Protein AF-A0A954PX78-F1 (afdb_monomer_lite)

Structure (mmCIF, N/CA/C/O backbone):
data_AF-A0A954PX78-F1
#
_entry.id   AF-A0A954PX78-F1
#
loop_
_atom_site.group_PDB
_atom_site.id
_atom_site.type_symbol
_atom_site.label_atom_id
_atom_site.label_alt_id
_atom_site.label_comp_id
_atom_site.label_asym_id
_atom_site.label_entity_id
_atom_site.label_seq_id
_atom_site.pdbx_PDB_ins_code
_atom_site.Cartn_x
_atom_site.Cartn_y
_atom_site.Cartn_z
_atom_site.occupancy
_atom_site.B_iso_or_equiv
_atom_site.auth_seq_id
_atom_site.auth_comp_id
_atom_site.auth_asym_id
_atom_site.auth_atom_id
_atom_site.pdbx_PDB_model_num
ATOM 1 N N . MET A 1 1 ? 24.171 5.315 -30.184 1.00 46.66 1 MET A N 1
ATOM 2 C CA . MET A 1 1 ? 22.836 4.847 -29.749 1.00 46.66 1 MET A CA 1
ATOM 3 C C . MET A 1 1 ? 22.791 4.866 -28.230 1.00 46.66 1 MET A C 1
ATOM 5 O O . MET A 1 1 ? 23.538 4.117 -27.617 1.00 46.66 1 MET A O 1
ATOM 9 N N . ARG A 1 2 ? 21.992 5.744 -27.610 1.00 49.94 2 ARG A N 1
ATOM 10 C CA . ARG A 1 2 ? 21.677 5.618 -26.178 1.00 49.94 2 ARG A CA 1
ATOM 11 C C . ARG A 1 2 ? 20.708 4.445 -26.053 1.00 49.94 2 ARG A C 1
ATOM 13 O O . ARG A 1 2 ? 19.641 4.494 -26.652 1.00 49.94 2 ARG A O 1
ATOM 20 N N . SER A 1 3 ? 21.113 3.378 -25.373 1.00 50.78 3 SER A N 1
ATOM 21 C CA . SER A 1 3 ? 20.230 2.244 -25.106 1.00 50.78 3 SER A CA 1
ATOM 22 C C . SER A 1 3 ? 19.045 2.741 -24.276 1.00 50.78 3 SER A C 1
ATOM 24 O O . SER A 1 3 ? 19.250 3.315 -23.205 1.00 50.78 3 SER A O 1
ATOM 26 N N . ALA A 1 4 ? 17.827 2.591 -24.792 1.00 58.62 4 ALA A N 1
ATOM 27 C CA . ALA A 1 4 ? 16.600 2.981 -24.109 1.00 58.62 4 ALA A C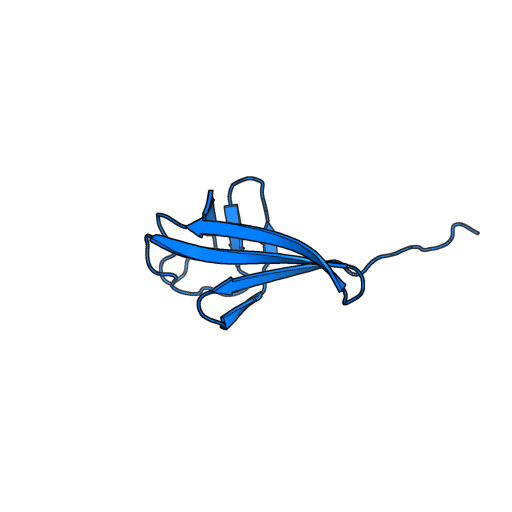A 1
ATOM 28 C C . ALA A 1 4 ? 16.278 1.946 -23.021 1.00 58.62 4 ALA A C 1
ATOM 30 O O . ALA A 1 4 ? 15.416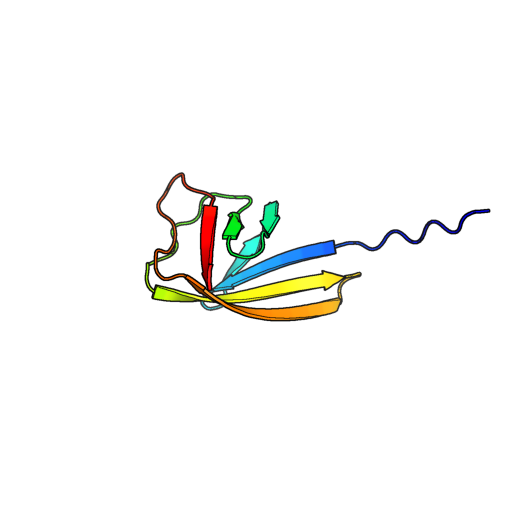 1.093 -23.192 1.00 58.62 4 ALA A O 1
ATOM 31 N N . TYR A 1 5 ? 17.018 1.980 -21.914 1.00 67.00 5 TYR A N 1
ATOM 32 C CA . TYR A 1 5 ? 16.668 1.221 -20.717 1.00 67.00 5 TYR A CA 1
ATOM 33 C C . TYR A 1 5 ? 15.529 1.955 -20.000 1.00 67.00 5 TYR A C 1
ATOM 35 O O . TYR A 1 5 ? 15.765 2.758 -19.100 1.00 67.00 5 TYR A O 1
ATOM 43 N N . SER A 1 6 ? 14.293 1.742 -20.449 1.00 80.31 6 SER A N 1
ATOM 44 C CA . SER A 1 6 ? 13.101 2.091 -19.674 1.00 80.31 6 SER A CA 1
ATOM 45 C C . SER A 1 6 ? 12.675 0.871 -18.869 1.00 80.31 6 SER A C 1
ATOM 47 O O . SER A 1 6 ? 12.421 -0.174 -19.462 1.00 80.31 6 SER A O 1
ATOM 49 N N . ALA A 1 7 ? 12.586 1.010 -17.549 1.00 86.38 7 ALA A N 1
ATOM 50 C CA . ALA A 1 7 ? 11.990 -0.005 -16.690 1.00 86.38 7 ALA A CA 1
ATOM 51 C C . ALA A 1 7 ? 10.515 0.331 -16.447 1.00 86.38 7 ALA A C 1
ATOM 53 O O . ALA A 1 7 ? 10.159 1.502 -16.264 1.00 86.38 7 ALA A O 1
ATOM 54 N N . THR A 1 8 ? 9.659 -0.687 -16.424 1.00 91.81 8 THR A N 1
ATOM 55 C CA . THR A 1 8 ? 8.257 -0.513 -16.033 1.00 91.81 8 THR A CA 1
ATOM 56 C C . THR A 1 8 ? 8.171 -0.561 -14.519 1.00 91.81 8 THR A C 1
ATOM 58 O O . THR A 1 8 ? 8.506 -1.577 -13.916 1.00 91.81 8 THR A O 1
ATOM 61 N N . VAL A 1 9 ? 7.713 0.531 -13.904 1.00 90.50 9 VAL A N 1
ATOM 62 C CA . VAL A 1 9 ? 7.529 0.615 -12.451 1.00 90.50 9 VAL A CA 1
ATOM 63 C C . VAL A 1 9 ? 6.042 0.603 -12.120 1.00 90.50 9 VAL A C 1
ATOM 65 O O . VAL A 1 9 ? 5.292 1.477 -12.557 1.00 90.50 9 VAL A O 1
ATOM 68 N N . VAL A 1 10 ? 5.624 -0.370 -11.314 1.00 93.38 10 VAL A N 1
ATOM 69 C CA . VAL A 1 10 ? 4.256 -0.492 -10.800 1.00 93.38 10 VAL A CA 1
ATOM 70 C C . VAL A 1 10 ? 4.283 -0.452 -9.279 1.00 93.38 10 VAL A C 1
ATOM 72 O O . VAL A 1 10 ? 5.123 -1.077 -8.636 1.00 93.38 10 VAL A O 1
ATOM 75 N N . LEU A 1 11 ? 3.344 0.290 -8.700 1.00 93.75 11 LEU A N 1
ATOM 76 C CA . LEU A 1 11 ? 3.175 0.431 -7.259 1.00 93.75 11 LEU A CA 1
ATOM 77 C C . LEU A 1 11 ? 1.839 -0.194 -6.861 1.00 93.75 11 LEU A C 1
ATOM 79 O O . LEU A 1 11 ? 0.801 0.151 -7.440 1.00 93.75 11 LEU A O 1
ATOM 83 N N . ARG A 1 12 ? 1.854 -1.087 -5.869 1.00 95.69 12 ARG A N 1
ATOM 84 C CA . ARG A 1 12 ? 0.631 -1.685 -5.322 1.00 95.69 12 ARG A CA 1
ATOM 85 C C . ARG A 1 12 ? 0.634 -1.694 -3.804 1.00 95.69 12 ARG A C 1
ATOM 87 O O . ARG A 1 12 ? 1.668 -1.919 -3.180 1.00 95.69 12 ARG A O 1
ATOM 94 N N . LEU A 1 13 ? -0.542 -1.487 -3.230 1.00 96.75 13 LEU A N 1
ATOM 95 C CA . LEU A 1 13 ? -0.794 -1.658 -1.806 1.00 96.75 13 LEU A CA 1
ATOM 96 C C . LEU A 1 13 ? -1.642 -2.911 -1.608 1.00 96.75 13 LEU A C 1
ATOM 98 O O . LEU A 1 13 ? -2.673 -3.064 -2.253 1.00 96.75 13 LEU A O 1
ATOM 102 N N . ILE A 1 14 ? -1.203 -3.808 -0.734 1.00 97.25 14 ILE A N 1
ATOM 103 C CA . ILE A 1 14 ? -1.904 -5.048 -0.411 1.00 97.25 14 ILE A CA 1
ATOM 104 C C . ILE A 1 14 ? -2.449 -4.937 1.009 1.00 97.25 14 ILE A C 1
ATOM 106 O O . ILE A 1 14 ? -1.678 -4.753 1.950 1.00 97.25 14 ILE A O 1
ATOM 110 N N . ILE A 1 15 ? -3.761 -5.072 1.172 1.00 95.81 15 ILE A N 1
ATOM 111 C CA . ILE A 1 15 ? -4.448 -5.017 2.469 1.00 95.81 15 ILE A CA 1
ATOM 112 C C . ILE A 1 15 ? -5.394 -6.204 2.543 1.00 95.81 15 ILE A C 1
ATOM 114 O O . ILE A 1 15 ? -6.234 -6.362 1.665 1.00 95.81 15 ILE A O 1
ATOM 118 N N . ALA A 1 16 ? -5.246 -7.055 3.562 1.00 92.81 16 ALA A N 1
ATOM 119 C CA . ALA A 1 16 ? -6.085 -8.247 3.748 1.00 92.81 16 ALA A CA 1
ATOM 120 C C . ALA A 1 16 ? -6.248 -9.112 2.470 1.00 92.81 16 ALA A C 1
ATOM 122 O O . ALA A 1 16 ? -7.301 -9.689 2.222 1.00 92.81 16 ALA A O 1
ATOM 123 N N . GLY A 1 17 ? -5.205 -9.183 1.631 1.00 91.88 17 GLY A N 1
ATOM 124 C CA . GLY A 1 17 ? -5.217 -9.911 0.353 1.00 91.88 17 GLY A CA 1
ATOM 125 C C . GLY A 1 17 ? -5.779 -9.135 -0.847 1.00 91.88 17 GLY A C 1
ATOM 126 O O . GLY A 1 17 ? -5.586 -9.570 -1.981 1.00 91.88 17 GLY A O 1
ATOM 127 N N . GLN A 1 18 ? -6.399 -7.971 -0.640 1.00 94.44 18 GLN A N 1
ATOM 128 C CA . GLN A 1 18 ? -6.852 -7.088 -1.712 1.00 94.44 18 GLN A CA 1
ATOM 129 C C . GLN A 1 18 ? -5.692 -6.248 -2.251 1.00 94.44 18 GLN A C 1
ATOM 131 O O . GLN A 1 18 ? -4.928 -5.668 -1.481 1.00 94.44 18 GLN A O 1
ATOM 136 N N . VAL A 1 19 ? -5.580 -6.159 -3.578 1.00 96.06 19 VAL A N 1
ATOM 137 C CA . VAL A 1 19 ? -4.563 -5.354 -4.265 1.00 96.06 19 VAL A CA 1
ATOM 138 C C . VAL A 1 19 ? -5.168 -4.028 -4.713 1.00 96.06 19 VAL A C 1
ATOM 140 O O . VAL A 1 19 ? -6.103 -4.005 -5.510 1.00 96.06 19 VAL A O 1
ATOM 143 N N . LEU A 1 20 ? -4.604 -2.926 -4.231 1.00 95.25 20 LEU A N 1
ATOM 144 C CA . LEU A 1 20 ? -4.986 -1.564 -4.579 1.00 95.25 20 LEU A CA 1
ATOM 145 C C . LEU A 1 20 ? -3.925 -0.935 -5.483 1.00 95.25 20 LEU A C 1
ATOM 147 O O . LEU A 1 20 ? -2.729 -0.948 -5.171 1.00 95.25 20 LEU A O 1
ATOM 151 N N . ALA A 1 21 ? -4.370 -0.360 -6.598 1.00 93.81 21 ALA A N 1
ATOM 152 C CA . ALA A 1 21 ? -3.497 0.348 -7.522 1.00 93.81 21 ALA A CA 1
ATOM 153 C C . ALA A 1 21 ? -3.186 1.761 -7.013 1.00 93.81 21 ALA A C 1
ATOM 155 O O . ALA A 1 21 ? -4.076 2.500 -6.578 1.00 93.81 21 ALA A O 1
ATOM 156 N N . LEU A 1 22 ? -1.918 2.161 -7.117 1.00 94.94 22 LEU A N 1
ATOM 157 C CA . LEU A 1 22 ? -1.442 3.446 -6.612 1.00 94.94 22 LEU A CA 1
ATOM 158 C C . LEU A 1 22 ? -1.177 4.432 -7.755 1.00 94.94 22 LEU A C 1
ATOM 160 O O . LEU A 1 22 ? -0.739 4.060 -8.849 1.00 94.94 22 LEU A O 1
ATOM 164 N N . ALA A 1 23 ? -1.497 5.698 -7.509 1.00 92.94 23 ALA A N 1
ATOM 165 C CA . ALA A 1 23 ? -1.152 6.820 -8.374 1.00 92.94 23 ALA A CA 1
ATOM 166 C C . ALA A 1 23 ? 0.220 7.392 -7.997 1.00 92.94 23 ALA A C 1
ATOM 168 O O . ALA A 1 23 ? 1.007 7.732 -8.874 1.00 92.94 23 ALA A O 1
ATOM 169 N N . GLN A 1 24 ? 0.507 7.473 -6.694 1.00 92.19 24 GLN A N 1
ATOM 170 C CA . GLN A 1 24 ? 1.751 8.027 -6.170 1.00 92.19 24 GLN A CA 1
ATOM 171 C C . GLN A 1 24 ? 2.068 7.446 -4.791 1.00 92.19 24 GLN A C 1
ATOM 173 O O . GLN A 1 24 ? 1.168 7.127 -4.015 1.00 92.19 24 GLN A O 1
ATOM 178 N N . VAL A 1 25 ? 3.356 7.376 -4.474 1.00 92.56 25 VAL A N 1
ATOM 179 C CA . VAL A 1 25 ? 3.875 7.127 -3.128 1.00 92.56 25 VAL A CA 1
ATOM 180 C C . VAL A 1 25 ? 4.824 8.274 -2.783 1.00 92.56 25 VAL A C 1
ATOM 182 O O . VAL A 1 25 ? 5.702 8.613 -3.576 1.00 92.56 25 VAL A O 1
ATOM 185 N N . GLY A 1 26 ? 4.606 8.905 -1.634 1.00 91.38 26 GLY A N 1
ATOM 186 C CA . GLY A 1 26 ? 5.548 9.811 -0.982 1.00 91.38 26 GLY A CA 1
ATOM 187 C C . GLY A 1 26 ? 6.214 9.128 0.216 1.00 91.38 26 GLY A C 1
ATOM 188 O O . GLY A 1 26 ? 5.924 7.965 0.476 1.00 91.38 26 GLY A O 1
ATOM 189 N N . PRO A 1 27 ? 7.091 9.818 0.961 1.00 89.06 27 PRO A N 1
ATOM 190 C CA . PRO A 1 27 ? 7.814 9.212 2.087 1.00 89.06 27 PRO A CA 1
ATOM 191 C C . PRO A 1 27 ? 6.893 8.633 3.179 1.00 89.06 27 PRO A C 1
ATOM 193 O O . PRO A 1 27 ? 7.188 7.589 3.758 1.00 89.06 27 PRO A O 1
ATOM 196 N N . ASP A 1 28 ? 5.762 9.294 3.394 1.00 92.06 28 ASP A N 1
ATOM 197 C CA . ASP A 1 28 ? 4.852 9.181 4.536 1.00 92.06 28 ASP A CA 1
ATOM 198 C C . ASP A 1 28 ? 3.370 9.191 4.097 1.00 92.06 28 ASP A C 1
ATOM 200 O O . ASP A 1 28 ? 2.444 9.278 4.908 1.00 92.06 28 ASP A O 1
ATOM 204 N N . PHE A 1 29 ? 3.118 9.088 2.787 1.00 93.31 29 PHE A N 1
ATOM 205 C CA . PHE A 1 29 ? 1.764 8.985 2.250 1.00 93.31 29 PHE A CA 1
ATOM 206 C C . PHE A 1 29 ? 1.679 8.165 0.962 1.00 93.31 29 PHE A C 1
ATOM 208 O O . PHE A 1 29 ? 2.614 8.103 0.166 1.00 93.31 29 PHE A O 1
ATOM 215 N N . ILE A 1 30 ? 0.503 7.601 0.709 1.00 94.75 30 ILE A N 1
ATOM 216 C CA . ILE A 1 30 ? 0.129 6.932 -0.537 1.00 94.75 30 ILE A CA 1
ATOM 217 C C . ILE A 1 30 ? -1.049 7.682 -1.150 1.00 94.75 30 ILE A C 1
ATOM 219 O O . ILE A 1 30 ? -1.941 8.137 -0.440 1.00 94.75 30 ILE A O 1
ATOM 223 N N . THR A 1 31 ? -1.064 7.804 -2.474 1.00 95.12 31 THR A N 1
ATOM 224 C CA . THR A 1 31 ? -2.246 8.224 -3.230 1.00 95.12 31 THR A CA 1
ATOM 225 C C . THR A 1 31 ? -2.764 7.043 -4.042 1.00 95.12 31 THR A C 1
ATOM 227 O O . THR A 1 31 ? -2.065 6.536 -4.920 1.00 95.12 31 THR A O 1
ATOM 230 N N . LEU A 1 32 ? -3.982 6.603 -3.747 1.00 94.56 32 LEU A N 1
ATOM 231 C CA . LEU A 1 32 ? -4.704 5.549 -4.453 1.00 94.56 32 LEU A CA 1
ATOM 232 C C . LEU A 1 32 ? -5.190 6.058 -5.820 1.00 94.56 32 LEU A C 1
ATOM 234 O O . LEU A 1 32 ? -5.500 7.241 -5.981 1.00 94.56 32 LEU A O 1
ATOM 238 N N . ARG A 1 33 ? -5.275 5.177 -6.824 1.00 93.38 33 ARG A N 1
ATOM 239 C CA . ARG A 1 33 ? -5.882 5.542 -8.122 1.00 93.38 33 ARG A CA 1
ATOM 240 C C . ARG A 1 33 ? -7.386 5.755 -8.002 1.00 93.38 33 ARG A C 1
ATOM 242 O O . ARG A 1 33 ? -7.937 6.710 -8.558 1.00 93.38 33 ARG A O 1
ATOM 249 N N . GLU A 1 34 ? -8.024 4.889 -7.235 1.00 90.69 34 GLU A N 1
ATOM 250 C CA . GLU A 1 34 ? -9.456 4.884 -6.968 1.00 90.69 34 GLU A CA 1
ATOM 251 C C . GLU A 1 34 ? -9.692 5.182 -5.490 1.00 90.69 34 GLU A C 1
ATOM 253 O O . GLU A 1 34 ? -8.817 4.934 -4.660 1.00 90.69 34 GLU A O 1
ATOM 258 N N . SER A 1 35 ? -10.838 5.783 -5.169 1.00 90.38 35 SER A N 1
ATOM 259 C CA . SER A 1 35 ? -11.190 5.980 -3.765 1.00 90.38 35 SER A CA 1
ATOM 260 C C . SER A 1 35 ? -11.609 4.639 -3.183 1.00 90.38 35 SER A C 1
ATOM 262 O O . SER A 1 35 ? -12.389 3.911 -3.795 1.00 90.38 35 SER A O 1
ATOM 264 N N . VAL A 1 36 ? -11.025 4.305 -2.040 1.00 91.06 36 VAL A N 1
ATOM 265 C CA . VAL A 1 36 ? -11.296 3.077 -1.303 1.00 91.06 36 VAL A CA 1
ATOM 266 C C . VAL A 1 36 ? -11.305 3.447 0.168 1.00 91.06 36 VAL A C 1
ATOM 268 O O . VAL A 1 36 ? -10.402 4.141 0.646 1.00 91.06 36 VAL A O 1
ATOM 271 N N . GLU A 1 37 ? -12.322 2.980 0.879 1.00 92.88 37 GLU A N 1
ATOM 272 C CA . GLU A 1 37 ? -12.359 3.089 2.327 1.00 92.88 37 GLU A CA 1
ATOM 273 C C . GLU A 1 37 ? -11.374 2.082 2.933 1.00 92.88 37 GLU A C 1
ATOM 275 O O . GLU A 1 37 ? -11.402 0.888 2.632 1.00 92.88 37 GLU A O 1
ATOM 280 N N . ILE A 1 38 ? -10.474 2.573 3.780 1.00 93.88 38 ILE A N 1
ATOM 281 C CA . ILE A 1 38 ? -9.545 1.751 4.554 1.00 93.88 38 ILE A CA 1
ATOM 282 C C . ILE A 1 38 ? -9.810 2.092 6.009 1.00 93.88 38 ILE A C 1
ATOM 284 O O . ILE A 1 38 ? -9.729 3.259 6.393 1.00 93.88 38 ILE A O 1
ATOM 288 N N . ALA A 1 39 ? -10.104 1.082 6.823 1.00 94.69 39 ALA A N 1
ATOM 289 C CA . ALA A 1 39 ? -10.341 1.290 8.241 1.00 94.69 39 ALA A CA 1
ATOM 290 C C . ALA A 1 39 ? -9.095 1.891 8.931 1.00 94.69 39 ALA A C 1
ATOM 292 O O . ALA A 1 39 ? -7.960 1.572 8.553 1.00 94.69 39 ALA A O 1
ATOM 293 N N . PRO A 1 40 ? -9.265 2.731 9.964 1.00 94.88 40 PRO A N 1
ATOM 294 C CA . PRO A 1 40 ? -8.166 3.136 10.833 1.00 94.88 40 PRO A CA 1
ATOM 295 C C . PRO A 1 40 ? -7.423 1.931 11.421 1.00 94.88 40 PRO A C 1
ATOM 297 O O . PRO A 1 40 ? -7.986 0.846 11.567 1.00 94.88 40 PRO A O 1
ATOM 300 N N . SER A 1 41 ? -6.158 2.133 11.787 1.00 95.88 41 SER A N 1
ATOM 301 C CA . SER A 1 41 ? -5.282 1.088 12.338 1.00 95.88 41 SER A CA 1
ATOM 302 C C . SER A 1 41 ? -5.125 -0.149 11.443 1.00 95.88 41 SER A C 1
ATOM 304 O O . SER A 1 41 ? -4.939 -1.263 11.935 1.00 95.88 41 SER A O 1
ATOM 306 N N . THR A 1 42 ? -5.177 0.036 10.123 1.00 96.75 42 THR A N 1
ATOM 307 C CA . THR A 1 42 ? -4.970 -1.049 9.159 1.00 96.75 42 THR A CA 1
ATOM 308 C C . THR A 1 42 ? -3.489 -1.201 8.831 1.00 96.75 42 THR A C 1
ATOM 310 O O . THR A 1 42 ? -2.809 -0.224 8.514 1.00 96.75 42 THR A O 1
ATOM 313 N N . SER A 1 43 ? -2.999 -2.438 8.839 1.00 97.19 43 SER A N 1
ATOM 314 C CA . SER A 1 43 ? -1.684 -2.777 8.293 1.00 97.19 43 SER A CA 1
ATOM 315 C C . SER A 1 43 ? -1.804 -3.242 6.846 1.00 97.19 43 SER A C 1
ATOM 317 O O . SER A 1 43 ? -2.767 -3.909 6.461 1.00 97.19 43 SER A O 1
ATOM 319 N N . GLY A 1 44 ? -0.803 -2.910 6.042 1.00 96.25 44 GLY A N 1
ATOM 320 C CA . GLY A 1 44 ? -0.724 -3.332 4.652 1.00 96.25 44 GLY A CA 1
ATOM 321 C C . GLY A 1 44 ? 0.710 -3.554 4.209 1.00 96.25 44 GLY A C 1
ATOM 322 O O . GLY A 1 44 ? 1.663 -3.301 4.945 1.00 96.25 44 GLY A O 1
ATOM 323 N N . ARG A 1 45 ? 0.860 -4.020 2.973 1.00 97.31 45 ARG A N 1
ATOM 324 C CA . ARG A 1 45 ? 2.155 -4.206 2.327 1.00 97.31 45 ARG A CA 1
ATOM 325 C C . ARG A 1 45 ? 2.230 -3.358 1.072 1.00 97.31 45 ARG A C 1
ATOM 327 O O . ARG A 1 45 ? 1.445 -3.545 0.146 1.00 97.31 45 ARG A O 1
ATOM 334 N N . LEU A 1 46 ? 3.162 -2.418 1.057 1.00 96.44 46 LEU A N 1
ATOM 335 C CA . LEU A 1 46 ? 3.485 -1.611 -0.106 1.00 96.44 46 LEU A CA 1
ATOM 336 C C . LEU A 1 46 ? 4.564 -2.323 -0.916 1.00 96.44 46 LEU A C 1
ATOM 338 O O . LEU A 1 46 ? 5.651 -2.587 -0.404 1.00 96.44 46 LEU A O 1
ATOM 342 N N . GLU A 1 47 ? 4.283 -2.602 -2.182 1.00 96.31 47 GLU A N 1
ATOM 343 C CA . GLU A 1 47 ? 5.236 -3.237 -3.085 1.00 96.31 47 GLU A CA 1
ATOM 344 C C . GLU A 1 47 ? 5.568 -2.324 -4.265 1.00 96.31 47 GLU A C 1
ATOM 346 O O . GLU A 1 47 ? 4.682 -1.733 -4.894 1.00 96.31 47 GLU A O 1
ATOM 351 N N . VAL A 1 48 ? 6.863 -2.248 -4.572 1.00 93.31 48 VAL A N 1
ATOM 352 C CA . VAL A 1 48 ? 7.391 -1.644 -5.796 1.00 93.31 48 VAL A CA 1
ATOM 353 C C . VAL A 1 48 ? 7.814 -2.777 -6.712 1.00 93.31 48 VAL A C 1
ATOM 355 O O . VAL A 1 48 ? 8.655 -3.603 -6.351 1.00 93.31 48 VAL A O 1
ATOM 358 N N . ILE A 1 49 ? 7.230 -2.809 -7.899 1.00 94.75 49 ILE A N 1
ATOM 359 C CA . ILE A 1 49 ? 7.473 -3.822 -8.916 1.00 94.75 49 ILE A CA 1
ATOM 360 C C . ILE A 1 49 ? 8.229 -3.155 -10.058 1.00 94.75 49 ILE A C 1
ATOM 362 O O . ILE A 1 49 ? 7.800 -2.111 -10.548 1.00 94.75 49 ILE A O 1
ATOM 366 N N . VAL A 1 50 ? 9.343 -3.755 -10.463 1.00 93.81 50 VAL A N 1
ATOM 367 C CA . VAL A 1 50 ? 10.163 -3.321 -11.596 1.00 93.81 50 VAL A CA 1
ATOM 368 C C . VAL A 1 50 ? 10.258 -4.491 -12.565 1.00 93.81 50 VAL A C 1
ATOM 370 O O . VAL A 1 50 ? 10.698 -5.569 -12.167 1.00 93.81 50 VAL A O 1
ATOM 373 N N . ASP A 1 51 ? 9.808 -4.290 -13.803 1.00 94.19 51 ASP A N 1
ATOM 374 C CA . ASP A 1 51 ? 9.801 -5.311 -14.864 1.00 94.19 51 ASP A CA 1
ATOM 375 C C . ASP A 1 51 ? 9.209 -6.655 -14.381 1.00 94.19 51 ASP A C 1
ATOM 377 O O . ASP A 1 51 ? 9.844 -7.710 -14.433 1.00 94.19 51 ASP A O 1
ATOM 381 N N . ASP A 1 52 ? 7.992 -6.582 -13.828 1.00 92.25 52 ASP A N 1
ATOM 382 C CA . ASP A 1 52 ? 7.192 -7.705 -13.307 1.00 92.25 52 ASP A CA 1
ATOM 383 C C . ASP A 1 52 ? 7.783 -8.458 -12.102 1.00 92.25 52 ASP A C 1
ATOM 385 O O . ASP A 1 52 ? 7.269 -9.502 -11.689 1.00 92.25 52 ASP A O 1
ATOM 389 N N . ARG A 1 53 ? 8.829 -7.914 -11.471 1.00 94.12 53 ARG A N 1
ATOM 390 C CA . ARG A 1 53 ? 9.432 -8.469 -10.252 1.00 94.12 53 ARG A CA 1
ATOM 391 C C . ARG A 1 53 ? 9.280 -7.515 -9.081 1.00 94.12 53 ARG A C 1
ATOM 393 O O . ARG A 1 53 ? 9.521 -6.320 -9.213 1.00 94.12 53 ARG A O 1
ATOM 400 N N . VAL A 1 54 ? 8.921 -8.046 -7.912 1.00 95.81 54 VAL A N 1
ATOM 401 C CA . VAL A 1 54 ? 8.899 -7.263 -6.668 1.00 95.81 54 VAL A CA 1
ATOM 402 C C . VAL A 1 54 ? 10.335 -6.857 -6.335 1.00 95.81 54 VAL A C 1
ATOM 404 O O . VAL A 1 54 ? 11.147 -7.693 -5.946 1.00 95.81 54 VAL A O 1
ATOM 407 N N . ALA A 1 55 ? 10.648 -5.577 -6.519 1.00 94.81 55 ALA A N 1
ATOM 408 C CA . ALA A 1 55 ? 11.954 -5.002 -6.220 1.00 94.81 55 ALA A CA 1
ATOM 409 C C . ALA A 1 55 ? 12.078 -4.651 -4.733 1.00 94.81 55 ALA A C 1
ATOM 411 O O . ALA A 1 55 ? 13.135 -4.836 -4.135 1.00 94.81 55 ALA A O 1
ATOM 412 N N . THR A 1 56 ? 10.992 -4.164 -4.126 1.00 94.44 56 THR A N 1
ATOM 413 C CA . THR A 1 56 ? 10.902 -3.974 -2.676 1.00 94.44 56 THR A CA 1
ATOM 414 C C . THR A 1 56 ? 9.482 -4.198 -2.173 1.00 94.44 56 THR A C 1
ATOM 416 O O . THR A 1 56 ? 8.506 -4.018 -2.904 1.00 94.44 56 THR A O 1
ATOM 419 N N . SER A 1 57 ? 9.390 -4.596 -0.909 1.00 96.06 57 SER A N 1
ATOM 420 C CA . SER A 1 57 ? 8.158 -4.843 -0.179 1.00 96.06 57 S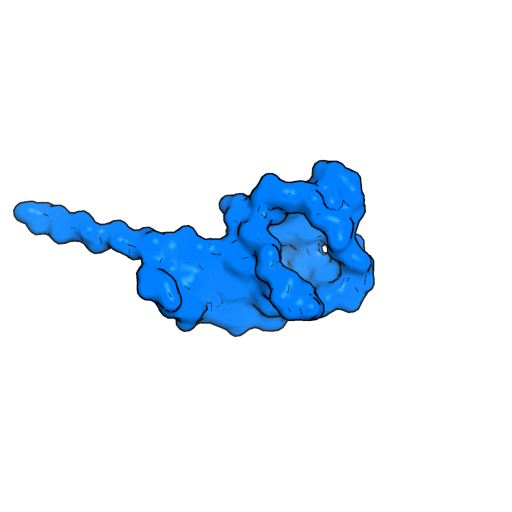ER A CA 1
ATOM 421 C C . SER A 1 57 ? 8.324 -4.306 1.241 1.00 96.06 57 SER A C 1
ATOM 423 O O . SER A 1 57 ? 9.190 -4.780 1.977 1.00 96.06 57 SER A O 1
ATOM 425 N N . LYS A 1 58 ? 7.499 -3.332 1.628 1.00 95.06 58 LYS A N 1
ATOM 426 C CA . LYS A 1 58 ? 7.509 -2.705 2.955 1.00 95.06 58 LYS A CA 1
ATOM 427 C C . LYS A 1 58 ? 6.164 -2.929 3.641 1.00 95.06 58 LYS A C 1
ATOM 429 O O . LYS A 1 58 ? 5.120 -2.638 3.061 1.00 95.06 58 LYS A O 1
ATOM 434 N N . GLU A 1 59 ? 6.188 -3.409 4.879 1.00 96.44 59 GLU A N 1
ATOM 435 C CA . GLU A 1 59 ? 5.011 -3.357 5.749 1.00 96.44 59 GLU A CA 1
ATOM 436 C C . GLU A 1 59 ? 4.782 -1.919 6.213 1.00 96.44 59 GLU A C 1
ATOM 438 O O . GLU A 1 59 ? 5.722 -1.232 6.617 1.00 96.44 59 GLU A O 1
ATOM 443 N N . ILE A 1 60 ? 3.538 -1.461 6.119 1.00 95.25 60 ILE A N 1
ATOM 444 C CA . ILE A 1 60 ? 3.139 -0.114 6.517 1.00 95.25 60 ILE A CA 1
ATOM 445 C C . ILE A 1 60 ? 1.957 -0.183 7.472 1.00 95.25 60 ILE A C 1
ATOM 447 O O . ILE A 1 60 ? 1.079 -1.045 7.339 1.00 95.25 60 ILE A O 1
ATOM 451 N N . PHE A 1 61 ? 1.911 0.766 8.399 1.00 96.56 61 PHE A N 1
ATOM 452 C CA . PHE A 1 61 ? 0.773 0.953 9.289 1.00 96.56 61 PHE A CA 1
ATOM 453 C C . PHE A 1 61 ? 0.045 2.250 8.943 1.00 96.56 61 PHE A C 1
ATOM 455 O O . PHE A 1 61 ? 0.662 3.310 8.852 1.00 96.56 61 PHE A O 1
ATOM 462 N N . MET A 1 62 ? -1.270 2.165 8.748 1.00 95.69 62 MET A N 1
ATOM 463 C CA . MET A 1 62 ? -2.138 3.286 8.388 1.00 95.69 62 MET A CA 1
ATOM 464 C C . MET A 1 62 ? -3.040 3.618 9.584 1.00 95.69 62 MET A C 1
ATOM 466 O O . MET A 1 62 ? -4.170 3.127 9.657 1.00 95.69 62 MET A O 1
ATOM 470 N N . PRO A 1 63 ? -2.574 4.448 10.538 1.00 94.38 63 PRO A N 1
ATOM 471 C CA . PRO A 1 63 ? -3.302 4.719 11.779 1.00 94.38 63 PRO A CA 1
ATOM 472 C C . PRO A 1 63 ? -4.673 5.351 11.534 1.00 94.38 63 PRO A C 1
ATOM 474 O O . PRO A 1 63 ? -5.608 5.100 12.286 1.00 94.38 63 PRO A O 1
ATOM 477 N N . HIS A 1 64 ? -4.803 6.143 10.469 1.00 93.50 64 HIS A N 1
ATOM 478 C CA . HIS A 1 64 ? -6.017 6.901 10.166 1.00 93.50 64 HIS A CA 1
ATOM 479 C C . HIS A 1 64 ? -6.867 6.291 9.047 1.00 93.50 64 HIS A C 1
ATOM 481 O O . HIS A 1 64 ? -7.997 6.730 8.855 1.00 93.50 64 HIS A O 1
ATOM 487 N N . GLY A 1 65 ? -6.345 5.299 8.318 1.00 91.44 65 GLY A N 1
ATOM 488 C CA . GLY A 1 65 ? -7.032 4.741 7.156 1.00 91.44 65 GLY A CA 1
ATOM 489 C C . GLY A 1 65 ? -7.306 5.785 6.061 1.00 91.44 65 GLY A C 1
ATOM 490 O O . GLY A 1 65 ? -6.512 6.704 5.846 1.00 91.44 65 GLY A O 1
ATOM 491 N N . THR A 1 66 ? -8.424 5.632 5.354 1.00 91.75 66 THR A N 1
ATOM 492 C CA . THR A 1 66 ? -8.959 6.591 4.369 1.00 91.75 66 THR A CA 1
ATOM 493 C C . THR A 1 66 ? -10.479 6.481 4.332 1.00 91.75 66 THR A C 1
ATOM 495 O O . THR A 1 66 ? -11.015 5.379 4.399 1.00 91.75 66 THR A O 1
ATOM 498 N N . ALA A 1 67 ? -11.160 7.622 4.231 1.00 81.00 67 ALA A N 1
ATOM 499 C CA . ALA A 1 67 ? -12.613 7.704 4.112 1.00 81.00 67 ALA A CA 1
ATOM 500 C C . ALA A 1 67 ? -13.059 7.737 2.640 1.00 81.00 67 ALA A C 1
ATOM 502 O O . ALA A 1 67 ? -12.262 8.045 1.750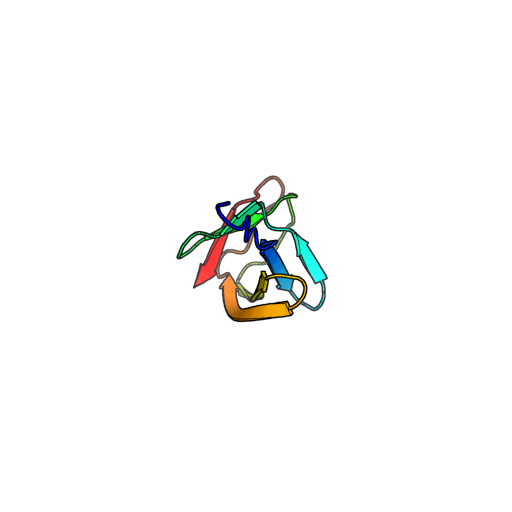 1.00 81.00 67 ALA A O 1
ATOM 503 N N . ASP A 1 68 ? -14.342 7.472 2.391 1.00 75.25 68 ASP A N 1
ATOM 504 C CA . ASP A 1 68 ? -14.928 7.549 1.050 1.00 75.25 68 ASP A CA 1
ATOM 505 C C . ASP A 1 68 ? -14.719 8.934 0.399 1.00 75.25 68 ASP A C 1
ATOM 507 O O . ASP A 1 68 ? -14.726 9.979 1.056 1.00 75.25 68 ASP A O 1
ATOM 511 N N . GLY A 1 69 ? -14.452 8.938 -0.904 1.00 78.38 69 GLY A N 1
ATOM 512 C CA . GLY A 1 69 ? -14.065 10.116 -1.685 1.00 78.38 69 GLY A CA 1
ATOM 513 C C . GLY A 1 69 ? -12.612 10.580 -1.500 1.00 78.38 69 GLY A C 1
ATOM 514 O O . GLY A 1 69 ? -12.103 11.328 -2.342 1.00 78.38 69 GLY A O 1
ATOM 515 N N . LEU A 1 70 ? -11.901 10.123 -0.462 1.00 83.31 70 LEU A N 1
ATOM 516 C CA . LEU A 1 70 ? -10.476 10.402 -0.293 1.00 83.31 70 LEU A CA 1
ATOM 517 C C . LEU A 1 70 ? -9.628 9.360 -1.028 1.00 83.31 70 LEU A C 1
ATOM 519 O O . LEU A 1 70 ? -9.979 8.189 -1.168 1.00 83.31 70 LEU A O 1
ATOM 523 N N . LYS A 1 71 ? -8.488 9.824 -1.544 1.00 91.25 71 LYS A N 1
ATOM 524 C CA . LYS A 1 71 ? -7.492 8.979 -2.219 1.00 91.25 71 LYS A CA 1
ATOM 525 C C . LYS A 1 71 ? -6.141 8.988 -1.520 1.00 91.25 71 LYS A C 1
ATOM 527 O O . LYS A 1 71 ? -5.255 8.247 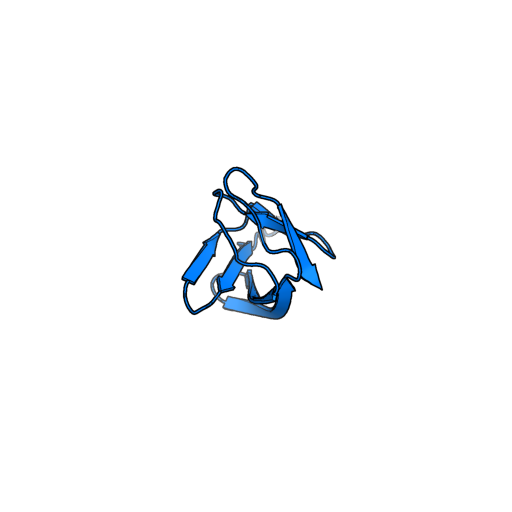-1.924 1.00 91.25 71 LYS A O 1
ATOM 532 N N . ARG A 1 72 ? -5.947 9.844 -0.515 1.00 93.19 72 ARG A N 1
ATOM 533 C CA . ARG A 1 72 ? -4.667 10.001 0.177 1.00 93.19 72 ARG A CA 1
ATOM 534 C C . ARG A 1 72 ? -4.705 9.278 1.515 1.00 93.19 72 ARG A C 1
ATOM 536 O O . ARG A 1 72 ? -5.600 9.519 2.314 1.00 93.19 72 ARG A O 1
ATOM 543 N N . VAL A 1 73 ? -3.693 8.456 1.754 1.00 93.31 73 VAL A N 1
ATOM 544 C CA . VAL A 1 73 ? -3.519 7.652 2.965 1.00 93.31 73 VAL A CA 1
ATOM 545 C C . VAL A 1 73 ? -2.188 8.021 3.598 1.00 93.31 73 VAL A C 1
ATOM 547 O O . VAL A 1 73 ? -1.181 8.065 2.895 1.00 93.31 73 VAL A O 1
ATOM 550 N N . LEU A 1 74 ? -2.167 8.301 4.899 1.00 93.12 74 LEU A N 1
ATOM 551 C CA . LEU A 1 74 ? -0.923 8.509 5.647 1.00 93.12 74 LEU A CA 1
ATOM 552 C C . LEU A 1 74 ? -0.459 7.179 6.238 1.00 93.12 74 LEU A C 1
ATOM 554 O O . LEU A 1 74 ? -1.289 6.387 6.692 1.00 93.12 74 LEU A O 1
ATOM 558 N N . TYR A 1 75 ? 0.850 6.941 6.240 1.00 92.38 75 TYR A N 1
ATOM 559 C CA . TYR A 1 75 ? 1.417 5.718 6.801 1.00 92.38 75 TYR A CA 1
ATOM 560 C C . TYR A 1 75 ? 2.753 5.966 7.506 1.00 92.38 75 TYR A C 1
ATOM 562 O O . TYR A 1 75 ? 3.410 6.982 7.277 1.00 92.38 75 TYR A O 1
ATOM 570 N N . LEU A 1 76 ? 3.144 5.002 8.343 1.00 88.31 76 LEU A N 1
ATOM 571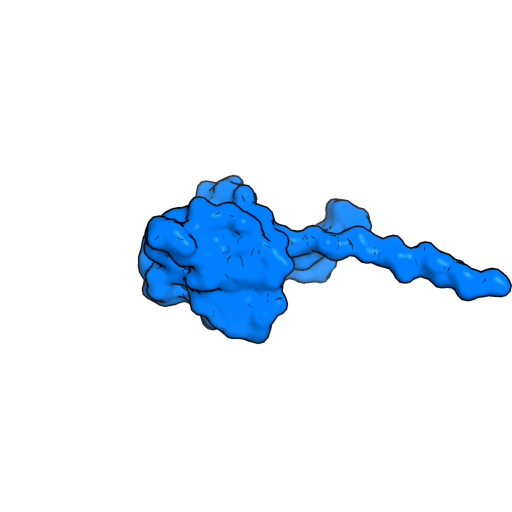 C CA . LEU A 1 76 ? 4.438 4.914 9.032 1.00 88.31 76 LEU A CA 1
ATOM 572 C C . LEU A 1 76 ? 5.229 3.705 8.490 1.00 88.31 76 LEU A C 1
ATOM 574 O O . LEU A 1 76 ? 4.593 2.641 8.309 1.00 88.31 76 LEU A O 1
#

Foldseek 3Di:
DPPPPDKDKFKWKAFPNDTFGFPDDDPFKTFTPAFDFFQAQTKIWIFIAINNHGPDIDIWTFRHTGDGPGRMTTTD

Sequence (76 aa):
MRSAYSATVVLRLIIAGQVLALAQVGPDFITLRESVEIAPSTSGRLEVIVDDRVATSKEIFMPHGTADGLKRVLYL

pLDDT: mean 90.3, std 10.5, range [46.66, 97.31]

Radius of gyration: 13.73 Å; chains: 1; bounding box: 38×20×42 Å

Secondary structure (DSSP, 8-state):
-----PPPEEEEEEETTEEEEEEEE-SSEEEESS---B-TTEEEEEEEEETTEEEEEEEEEESS-B-TT--EEE--